Protein AF-A0A3B9Y539-F1 (afdb_monomer_lite)

Sequence (133 aa):
TDELDWQIDAAERAGKHIILCVGPLKTFSYPEFFVPAHHLRQPLQEHTLIRPSDYPSLFTAATDFITRLVERYKHRQGIVAWQLEHEAVDPLGVEHSWRLDVGFVEKEFEAIKKADSTRPIMMNGFLPTSLPV

Structure (mmCIF, N/CA/C/O backbone):
data_AF-A0A3B9Y539-F1
#
_entry.id   AF-A0A3B9Y539-F1
#
loop_
_atom_site.group_PDB
_atom_site.id
_atom_site.type_symbol
_atom_site.label_atom_id
_atom_site.label_alt_id
_atom_site.label_comp_id
_atom_site.label_asym_id
_atom_site.label_entity_id
_atom_site.label_seq_id
_atom_site.pdbx_PDB_ins_code
_atom_site.Cartn_x
_atom_site.Cartn_y
_atom_site.Cartn_z
_atom_site.occupancy
_atom_site.B_iso_or_equiv
_atom_site.auth_seq_id
_atom_site.auth_comp_id
_atom_site.auth_asym_id
_atom_site.auth_atom_id
_atom_site.pdbx_PDB_model_num
ATOM 1 N N . THR A 1 1 ? -13.337 -10.190 0.622 1.00 76.56 1 THR A N 1
ATOM 2 C CA . THR A 1 1 ? -12.882 -9.386 1.779 1.00 76.56 1 THR A CA 1
ATOM 3 C C . THR A 1 1 ? -13.376 -9.953 3.092 1.00 76.56 1 THR A C 1
ATOM 5 O O . THR A 1 1 ? -12.853 -9.556 4.117 1.00 76.56 1 THR A O 1
ATOM 8 N N . ASP A 1 2 ? -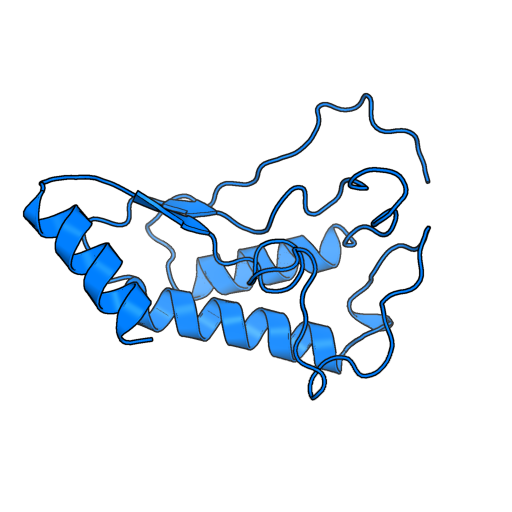14.300 -10.912 3.059 1.00 91.12 2 ASP A N 1
ATOM 9 C CA . ASP A 1 2 ? -14.995 -11.474 4.221 1.00 91.12 2 ASP A CA 1
ATOM 10 C C . ASP A 1 2 ? -14.049 -11.966 5.327 1.00 91.12 2 ASP A C 1
ATOM 12 O O . ASP A 1 2 ? -14.300 -11.728 6.503 1.00 91.12 2 ASP A O 1
ATOM 16 N N . GLU A 1 3 ? -12.916 -12.567 4.953 1.00 93.31 3 GLU A N 1
ATOM 17 C CA . GLU A 1 3 ? -11.879 -12.982 5.904 1.00 93.31 3 GLU A CA 1
ATOM 18 C C . GLU A 1 3 ? -11.247 -11.786 6.640 1.00 93.31 3 GLU A C 1
ATOM 20 O O . GLU A 1 3 ? -11.181 -11.767 7.866 1.00 93.31 3 GLU A O 1
ATOM 25 N N . LEU A 1 4 ? -10.840 -10.739 5.912 1.00 93.25 4 LEU A N 1
ATOM 26 C CA . LEU A 1 4 ? -10.290 -9.519 6.512 1.00 93.25 4 LEU A CA 1
ATOM 27 C C . LEU A 1 4 ? -11.345 -8.780 7.347 1.00 93.25 4 LEU A C 1
ATOM 29 O O . LEU A 1 4 ? -11.032 -8.264 8.418 1.00 93.25 4 LEU A O 1
ATOM 33 N N . ASP A 1 5 ? -12.598 -8.758 6.886 1.00 96.50 5 ASP A N 1
ATOM 34 C CA . ASP A 1 5 ? -13.712 -8.184 7.644 1.00 96.50 5 ASP A CA 1
ATOM 35 C C . ASP A 1 5 ? -13.851 -8.883 9.006 1.00 96.50 5 ASP A C 1
ATOM 37 O O . ASP A 1 5 ? -13.910 -8.214 10.038 1.00 96.50 5 ASP A O 1
ATOM 41 N N . TRP A 1 6 ? -13.810 -10.219 9.020 1.00 97.00 6 TRP A N 1
ATOM 42 C CA . TRP A 1 6 ? -13.866 -11.008 10.249 1.00 97.00 6 TRP A CA 1
ATOM 43 C C . TRP A 1 6 ? -12.668 -10.752 11.176 1.00 97.00 6 TRP A C 1
ATOM 45 O O . TRP A 1 6 ? -12.856 -10.633 12.390 1.00 97.00 6 TRP A O 1
ATOM 55 N N . GLN A 1 7 ? -11.453 -10.632 10.633 1.00 96.69 7 GLN A N 1
ATOM 56 C CA . GLN A 1 7 ? -10.245 -10.347 11.420 1.00 96.69 7 GLN A CA 1
ATOM 57 C C . GLN A 1 7 ? -10.315 -8.970 12.093 1.00 96.69 7 GLN A C 1
ATOM 59 O O . GLN A 1 7 ? -9.994 -8.842 13.278 1.00 96.69 7 GLN A O 1
ATOM 64 N N . ILE A 1 8 ? -10.792 -7.951 11.370 1.00 97.69 8 ILE A N 1
ATOM 65 C CA . ILE A 1 8 ? -11.000 -6.605 11.917 1.00 97.69 8 ILE A CA 1
ATOM 66 C C . ILE A 1 8 ? -12.085 -6.636 13.000 1.00 97.69 8 ILE A C 1
ATOM 68 O O . ILE A 1 8 ? -11.861 -6.122 14.095 1.00 97.69 8 ILE A O 1
ATOM 72 N N . ASP A 1 9 ? -13.219 -7.296 12.744 1.00 97.88 9 ASP A N 1
ATOM 73 C CA . ASP A 1 9 ? -14.295 -7.445 13.730 1.00 97.88 9 ASP A CA 1
ATOM 74 C C . ASP A 1 9 ? -13.799 -8.149 15.004 1.00 97.88 9 ASP A C 1
ATOM 76 O O . ASP A 1 9 ? -14.166 -7.780 16.121 1.00 97.88 9 ASP A O 1
ATOM 80 N N . ALA A 1 10 ? -12.967 -9.184 14.859 1.00 98.19 10 ALA A N 1
ATOM 81 C CA . ALA A 1 10 ? -12.391 -9.906 15.986 1.00 98.19 10 ALA A CA 1
ATOM 82 C C . ALA A 1 10 ? -11.459 -9.015 16.820 1.00 98.19 10 ALA A C 1
ATOM 84 O O . ALA A 1 10 ? -11.544 -9.040 18.051 1.00 98.19 10 ALA A O 1
ATOM 85 N N . ALA A 1 11 ? -10.623 -8.199 16.170 1.00 98.19 11 ALA A N 1
ATOM 86 C CA . ALA A 1 11 ? -9.770 -7.228 16.846 1.00 98.19 11 ALA A CA 1
ATOM 87 C C . ALA A 1 11 ? -10.597 -6.164 17.591 1.00 98.19 11 ALA A C 1
ATOM 89 O O . ALA A 1 11 ? -10.347 -5.917 18.773 1.00 98.19 11 ALA A O 1
ATOM 90 N N . GLU A 1 12 ? -11.627 -5.602 16.948 1.00 97.88 12 GLU A N 1
ATOM 91 C CA . GLU A 1 12 ? -12.525 -4.607 17.550 1.00 97.88 12 GLU A CA 1
ATOM 92 C C . GLU A 1 12 ? -13.273 -5.181 18.765 1.00 97.88 12 GLU A C 1
ATOM 94 O O . GLU A 1 12 ? -13.274 -4.568 19.834 1.00 97.88 12 GLU A O 1
ATOM 99 N N . ARG A 1 13 ? -13.834 -6.397 18.660 1.00 98.06 13 ARG A N 1
ATOM 100 C CA . ARG A 1 13 ? -14.497 -7.083 19.790 1.00 98.06 13 ARG A CA 1
ATOM 101 C C . ARG A 1 13 ? -13.557 -7.338 20.967 1.00 98.06 13 ARG A C 1
ATOM 103 O O . ARG A 1 13 ? -14.002 -7.338 22.111 1.00 98.06 13 ARG A O 1
ATOM 110 N N . ALA A 1 14 ? -12.274 -7.564 20.698 1.00 98.06 14 ALA A N 1
ATOM 111 C CA . ALA A 1 14 ? -11.252 -7.755 21.722 1.00 98.06 14 ALA A CA 1
ATOM 112 C C . ALA A 1 14 ? -10.688 -6.430 22.280 1.00 98.06 14 ALA A C 1
ATOM 114 O O . ALA A 1 14 ? -9.754 -6.460 23.088 1.00 98.06 14 ALA A O 1
ATOM 115 N N . GLY A 1 15 ? -11.216 -5.278 21.844 1.00 97.81 15 GLY A N 1
ATOM 116 C CA . GLY A 1 15 ? -10.735 -3.953 22.236 1.00 97.81 15 GLY A CA 1
ATOM 117 C C . GLY A 1 15 ? -9.299 -3.684 21.783 1.00 97.81 15 GLY A C 1
ATOM 118 O O . GLY A 1 15 ? -8.546 -3.015 22.490 1.00 97.81 15 GLY A O 1
ATOM 119 N N . LYS A 1 16 ? -8.877 -4.276 20.659 1.00 98.06 16 LYS A N 1
ATOM 120 C CA . LYS A 1 16 ? -7.530 -4.118 20.104 1.00 98.06 16 LYS A CA 1
ATOM 121 C C . LYS A 1 16 ? -7.519 -3.065 19.011 1.00 98.06 16 LYS A C 1
ATOM 123 O O . LYS A 1 16 ? -8.458 -2.941 18.230 1.00 98.06 16 LYS A O 1
ATOM 128 N N . HIS A 1 17 ? -6.409 -2.343 18.952 1.00 97.94 17 HIS A N 1
ATOM 129 C CA . HIS A 1 17 ? -6.093 -1.449 17.852 1.00 97.94 17 HIS A CA 1
ATOM 130 C C . HIS A 1 17 ? -5.153 -2.147 16.877 1.00 97.94 17 HIS A C 1
ATOM 132 O O . HIS A 1 17 ? -4.263 -2.889 17.298 1.00 97.94 17 HIS A O 1
ATOM 138 N N . ILE A 1 18 ? -5.348 -1.888 15.589 1.00 97.81 18 ILE A N 1
ATOM 139 C CA . ILE A 1 18 ? -4.554 -2.458 14.505 1.00 97.81 18 ILE A CA 1
ATOM 140 C C . ILE A 1 18 ? -4.049 -1.363 13.568 1.00 97.81 18 ILE A C 1
ATOM 142 O O . ILE A 1 18 ? -4.691 -0.330 13.365 1.00 97.81 18 ILE A O 1
ATOM 146 N N . ILE A 1 19 ? -2.893 -1.628 12.974 1.00 97.44 19 ILE A N 1
ATOM 147 C CA . ILE A 1 19 ? -2.389 -0.918 11.802 1.00 97.44 19 ILE A CA 1
ATOM 148 C C . ILE A 1 19 ? -2.740 -1.805 10.615 1.00 97.44 19 ILE A C 1
ATOM 150 O O . ILE A 1 19 ? -2.378 -2.982 10.620 1.00 97.44 19 ILE A O 1
ATOM 154 N N . LEU A 1 20 ? -3.473 -1.277 9.632 1.00 96.19 20 LEU A N 1
ATOM 155 C CA . LEU A 1 20 ? -3.767 -2.042 8.422 1.00 96.19 20 LEU A CA 1
ATOM 156 C C . LEU A 1 20 ? -2.743 -1.694 7.345 1.00 96.19 20 LEU A C 1
ATOM 158 O O . LEU A 1 20 ? -2.636 -0.535 6.939 1.00 96.19 20 LEU A O 1
ATOM 162 N N . CYS A 1 21 ? -1.998 -2.695 6.886 1.00 94.69 21 CYS A N 1
ATOM 163 C CA . CYS A 1 21 ? -1.045 -2.540 5.796 1.00 94.69 21 CYS A CA 1
ATOM 164 C C . CYS A 1 21 ? -1.783 -2.617 4.455 1.00 94.69 21 CYS A C 1
ATOM 166 O O . CYS A 1 21 ? -2.531 -3.563 4.208 1.00 94.69 21 CYS A O 1
ATOM 168 N N . VAL A 1 22 ? -1.603 -1.602 3.609 1.00 94.50 22 VAL A N 1
ATOM 169 C CA . VAL A 1 22 ? -2.415 -1.403 2.393 1.00 94.50 22 VAL A CA 1
ATOM 170 C C . VAL A 1 22 ? -1.599 -1.404 1.100 1.00 94.50 22 VAL A C 1
ATOM 172 O O . VAL A 1 22 ? -2.166 -1.192 0.031 1.00 94.50 22 VAL A O 1
ATOM 175 N N . GLY A 1 23 ? -0.286 -1.643 1.191 1.00 92.00 23 GLY A N 1
ATOM 176 C CA . GLY A 1 23 ? 0.627 -1.662 0.048 1.00 92.00 23 GLY A CA 1
ATOM 177 C C . GLY A 1 23 ? 0.236 -2.701 -1.017 1.00 92.00 23 GLY A C 1
ATOM 178 O O . GLY A 1 23 ? 0.036 -3.866 -0.674 1.00 92.00 23 GLY A O 1
ATOM 179 N N . PRO A 1 24 ? 0.106 -2.319 -2.295 1.00 91.75 24 PRO A N 1
ATOM 180 C CA . PRO A 1 24 ? -0.345 -3.220 -3.351 1.00 91.75 24 PRO A CA 1
ATOM 181 C C . PRO A 1 24 ? 0.767 -4.067 -3.981 1.00 91.75 24 PRO A C 1
ATOM 183 O O . PRO A 1 24 ? 0.432 -5.049 -4.639 1.00 91.75 24 PRO A O 1
ATOM 186 N N . LEU A 1 25 ? 2.050 -3.711 -3.824 1.00 90.88 25 LEU A N 1
ATOM 187 C CA . LEU A 1 25 ? 3.165 -4.427 -4.453 1.00 90.88 25 LEU A CA 1
ATOM 188 C C . LEU A 1 25 ? 3.993 -5.233 -3.456 1.00 90.88 25 LEU A C 1
ATOM 190 O O . LEU A 1 25 ? 4.170 -6.427 -3.664 1.00 90.88 25 LEU A O 1
ATOM 194 N N . LYS A 1 26 ? 4.520 -4.610 -2.397 1.00 88.88 26 LYS A N 1
ATOM 195 C CA . LYS A 1 26 ? 5.438 -5.268 -1.447 1.00 88.88 26 LYS A CA 1
ATOM 196 C C . LYS A 1 26 ? 4.747 -5.799 -0.193 1.00 88.88 26 LYS A C 1
ATOM 198 O O . LYS A 1 26 ? 5.302 -6.652 0.487 1.00 88.88 26 LYS A O 1
ATOM 203 N N . THR A 1 27 ? 3.544 -5.316 0.116 1.00 85.06 27 THR A N 1
ATOM 204 C CA . THR A 1 27 ? 2.740 -5.782 1.267 1.00 85.06 27 THR A CA 1
ATOM 205 C C . THR A 1 27 ? 1.709 -6.851 0.898 1.00 85.06 27 THR A C 1
ATOM 207 O O . THR A 1 27 ? 1.311 -7.651 1.745 1.00 85.06 27 THR A O 1
ATOM 210 N N . PHE A 1 28 ? 1.203 -6.838 -0.336 1.00 74.62 28 PHE A N 1
ATOM 211 C CA . PHE A 1 28 ? 0.007 -7.599 -0.677 1.00 74.62 28 PHE A CA 1
ATOM 212 C C . PHE A 1 28 ? 0.284 -9.094 -0.880 1.00 74.62 28 PHE A C 1
ATOM 214 O O . PHE A 1 28 ? 0.988 -9.485 -1.803 1.00 74.62 28 PHE A O 1
ATOM 221 N N . SER A 1 29 ? -0.418 -9.919 -0.093 1.00 69.06 29 SER A N 1
ATOM 222 C CA . SER A 1 29 ? -0.485 -11.384 -0.204 1.00 69.06 29 SER A CA 1
ATOM 223 C C . SER A 1 29 ? 0.829 -12.138 0.060 1.00 69.06 29 SER A C 1
ATOM 225 O O . SER A 1 29 ? 1.868 -11.549 0.334 1.00 69.06 29 SER A O 1
ATOM 227 N N . TYR A 1 30 ? 0.736 -13.472 0.045 1.00 64.31 30 TYR A N 1
ATOM 228 C CA . TYR A 1 30 ? 1.882 -14.379 0.080 1.00 64.31 30 TYR A CA 1
ATOM 229 C C . TYR A 1 30 ? 1.919 -15.212 -1.217 1.00 64.31 30 TYR A C 1
ATOM 231 O O . TYR A 1 30 ? 0.863 -15.711 -1.625 1.00 64.31 30 TYR A O 1
ATOM 239 N N . PRO A 1 31 ? 3.095 -15.434 -1.840 1.00 70.50 31 PRO A N 1
ATOM 240 C CA . PRO A 1 31 ? 4.417 -14.924 -1.448 1.00 70.50 31 PRO A CA 1
ATOM 241 C C . PRO A 1 31 ? 4.467 -13.392 -1.447 1.00 70.50 31 PRO A C 1
ATOM 243 O O . PRO A 1 31 ? 3.661 -12.763 -2.126 1.00 70.50 31 PRO A O 1
ATOM 246 N N . GLU A 1 32 ? 5.351 -12.800 -0.639 1.00 70.69 32 GLU A N 1
ATOM 247 C CA . GLU A 1 32 ? 5.577 -11.347 -0.667 1.00 70.69 32 GLU A CA 1
ATOM 248 C C . GLU A 1 32 ? 5.899 -10.901 -2.106 1.00 70.69 32 GLU A C 1
ATOM 250 O O . GLU A 1 32 ? 6.297 -11.719 -2.941 1.00 70.69 32 GLU A O 1
ATOM 255 N N . PHE A 1 33 ? 5.741 -9.610 -2.412 1.00 81.50 33 PHE A N 1
ATOM 256 C CA . PHE A 1 33 ? 5.976 -9.072 -3.763 1.00 81.50 33 PHE A CA 1
ATOM 257 C C . PHE A 1 33 ? 4.986 -9.579 -4.823 1.00 81.50 33 PHE A C 1
ATOM 259 O O . PHE A 1 33 ? 5.309 -9.681 -6.012 1.00 81.50 33 PHE A O 1
ATOM 266 N N . PHE A 1 34 ? 3.764 -9.915 -4.406 1.00 84.88 34 PHE A N 1
ATOM 267 C CA . PHE A 1 34 ? 2.761 -10.479 -5.294 1.00 84.88 34 PHE A CA 1
ATOM 268 C C . PHE A 1 34 ? 1.900 -9.406 -5.958 1.00 84.88 34 PHE A C 1
ATOM 270 O O . PHE A 1 34 ? 1.138 -8.681 -5.321 1.00 84.88 34 PHE A O 1
ATOM 277 N N . VAL A 1 35 ? 1.925 -9.409 -7.289 1.00 89.12 35 VAL A N 1
ATOM 278 C CA . VAL A 1 35 ? 0.972 -8.674 -8.118 1.00 89.12 35 VAL A CA 1
ATOM 279 C C . VAL A 1 35 ? 0.153 -9.676 -8.934 1.00 89.12 35 VAL A C 1
ATOM 281 O O . VAL A 1 35 ? 0.730 -10.549 -9.589 1.00 89.12 35 VAL A O 1
ATOM 284 N N . PRO A 1 36 ? -1.189 -9.567 -8.964 1.00 89.50 36 PRO A N 1
ATOM 285 C CA . PRO A 1 36 ? -2.013 -10.437 -9.790 1.00 89.50 36 PRO A CA 1
ATOM 286 C C . PRO A 1 36 ? -1.608 -10.404 -11.271 1.00 89.50 36 PRO A C 1
ATOM 288 O O . PRO A 1 36 ? -1.396 -9.337 -11.847 1.00 89.50 36 PRO A O 1
ATOM 291 N N . ALA A 1 37 ? -1.620 -11.567 -11.932 1.00 90.31 37 ALA A N 1
ATOM 292 C CA . ALA A 1 37 ? -1.160 -11.721 -13.320 1.00 90.31 37 ALA A CA 1
ATOM 293 C C . ALA A 1 37 ? -1.886 -10.826 -14.351 1.00 90.31 37 ALA A C 1
ATOM 295 O O . ALA A 1 37 ? -1.365 -10.555 -15.434 1.00 90.31 37 ALA A O 1
ATOM 296 N N . HIS A 1 38 ? -3.100 -10.362 -14.032 1.00 91.06 38 HIS A N 1
ATOM 297 C CA . HIS A 1 38 ? -3.854 -9.435 -14.881 1.00 91.06 38 HIS A CA 1
ATOM 298 C C . HIS A 1 38 ? -3.364 -7.979 -14.787 1.00 91.06 38 HIS A C 1
ATOM 300 O O . HIS A 1 38 ? -3.660 -7.194 -15.684 1.00 91.06 38 HIS A O 1
ATOM 306 N N . HIS A 1 39 ? -2.601 -7.633 -13.748 1.00 92.38 39 HIS A N 1
ATOM 307 C CA . HIS A 1 39 ? -1.938 -6.338 -13.584 1.00 92.38 39 HIS A CA 1
ATOM 308 C C . HIS A 1 39 ? -0.445 -6.392 -13.922 1.00 92.38 39 HIS A C 1
ATOM 310 O O . HIS A 1 39 ? 0.102 -5.393 -14.384 1.00 92.38 39 HIS A O 1
ATOM 316 N N . LEU A 1 40 ? 0.195 -7.554 -13.761 1.00 91.38 40 LEU A N 1
ATOM 317 C CA . LEU A 1 40 ? 1.604 -7.754 -14.082 1.00 91.38 40 LEU A CA 1
ATOM 318 C C . LEU A 1 40 ? 1.843 -9.172 -14.619 1.00 91.38 40 LEU A C 1
ATOM 320 O O . LEU A 1 40 ? 1.789 -10.148 -13.880 1.00 91.38 40 LEU A O 1
ATOM 324 N N . ARG A 1 41 ? 2.099 -9.296 -15.927 1.00 87.81 41 ARG A N 1
ATOM 325 C CA . ARG A 1 41 ? 2.302 -10.606 -16.582 1.00 87.81 41 ARG A CA 1
ATOM 326 C C . ARG A 1 41 ? 3.723 -11.142 -16.451 1.00 87.81 41 ARG A C 1
ATOM 328 O O . ARG A 1 41 ? 3.917 -12.352 -16.470 1.00 87.81 41 ARG A O 1
ATOM 335 N N . GLN A 1 42 ? 4.698 -10.242 -16.409 1.00 88.88 42 GLN A N 1
ATOM 336 C CA . GLN A 1 42 ? 6.113 -10.561 -16.268 1.00 88.88 42 GLN A CA 1
ATOM 337 C C . GLN A 1 42 ? 6.606 -9.969 -14.951 1.00 88.88 42 GLN A C 1
ATOM 339 O O . GLN A 1 42 ? 6.219 -8.839 -14.657 1.00 88.88 42 GLN A O 1
ATOM 344 N N . PRO A 1 43 ? 7.432 -10.688 -14.175 1.00 88.06 43 PRO A N 1
ATOM 345 C CA . PRO A 1 43 ? 8.014 -10.145 -12.955 1.00 88.06 43 PRO A CA 1
ATOM 346 C C . PRO A 1 43 ? 8.716 -8.809 -13.205 1.00 88.06 43 PRO A C 1
ATOM 348 O O . PRO A 1 43 ? 9.273 -8.585 -14.283 1.00 88.06 43 PRO A O 1
ATOM 351 N N . LEU A 1 44 ? 8.695 -7.933 -12.200 1.00 90.31 44 LEU A N 1
ATOM 352 C CA . LEU A 1 44 ? 9.485 -6.706 -12.227 1.00 90.31 44 LEU A CA 1
ATOM 353 C C . LEU A 1 44 ? 10.969 -7.071 -12.313 1.00 90.31 44 LEU A C 1
ATOM 355 O O . LEU A 1 44 ? 11.417 -8.045 -11.710 1.00 90.31 44 LEU A O 1
ATOM 359 N N . GLN A 1 45 ? 11.724 -6.313 -13.103 1.00 88.50 45 GLN A N 1
ATOM 360 C CA . GLN A 1 45 ? 13.130 -6.615 -13.324 1.00 88.50 45 GLN A CA 1
ATOM 361 C C . GLN A 1 45 ? 13.948 -6.320 -12.060 1.00 88.50 45 GLN A C 1
ATOM 363 O O . GLN A 1 45 ? 13.927 -5.203 -11.544 1.00 88.50 45 GLN A O 1
ATOM 368 N N . GLU A 1 46 ? 14.727 -7.299 -11.610 1.00 89.12 46 GLU A N 1
ATOM 369 C CA . GLU A 1 46 ? 15.681 -7.136 -10.512 1.00 89.12 46 GLU A CA 1
ATOM 370 C C . GLU A 1 46 ? 16.704 -6.019 -10.783 1.00 89.12 46 GLU A C 1
ATOM 372 O O . GLU A 1 46 ? 17.043 -5.720 -11.931 1.00 89.12 46 GLU A O 1
ATOM 377 N N . HIS A 1 47 ? 17.193 -5.391 -9.711 1.00 86.56 47 HIS A N 1
ATOM 378 C CA . HIS A 1 47 ? 18.124 -4.257 -9.731 1.00 86.56 47 HIS A CA 1
ATOM 379 C C . HIS A 1 47 ? 17.617 -3.023 -10.494 1.00 86.56 47 HIS A C 1
ATOM 381 O O . HIS A 1 47 ? 18.411 -2.227 -10.998 1.00 86.56 47 HIS A O 1
ATOM 387 N N . THR A 1 48 ? 16.297 -2.842 -10.588 1.00 88.69 48 THR A N 1
ATOM 388 C CA . THR A 1 48 ? 15.705 -1.664 -11.233 1.00 88.69 48 THR A CA 1
ATOM 389 C C . THR A 1 48 ? 14.902 -0.800 -10.269 1.00 88.69 48 THR A C 1
ATOM 391 O O . THR A 1 48 ? 14.453 -1.235 -9.205 1.00 88.69 48 THR A O 1
ATOM 394 N N . LEU A 1 49 ? 14.742 0.465 -10.657 1.00 90.75 49 LEU A N 1
ATOM 395 C CA . LEU A 1 49 ? 13.830 1.396 -10.008 1.00 90.75 49 LEU A CA 1
ATOM 396 C C . LEU A 1 49 ? 12.484 1.347 -10.729 1.00 90.75 49 LEU A C 1
ATOM 398 O O . LEU A 1 49 ? 12.414 1.630 -11.925 1.00 90.75 49 LEU A O 1
ATOM 402 N N . ILE A 1 50 ? 11.428 1.008 -10.000 1.00 92.62 50 ILE A N 1
ATOM 403 C CA . ILE A 1 50 ? 10.080 0.858 -10.542 1.00 92.62 50 ILE A CA 1
ATOM 404 C C . ILE A 1 50 ? 9.392 2.218 -10.519 1.00 92.62 50 ILE A C 1
ATOM 406 O O . ILE A 1 50 ? 8.951 2.692 -9.470 1.00 92.62 50 ILE A O 1
ATOM 410 N N . ARG A 1 51 ? 9.328 2.867 -11.686 1.00 94.31 51 ARG A N 1
ATOM 411 C CA . ARG A 1 51 ? 8.725 4.195 -11.841 1.00 94.31 51 ARG A CA 1
ATOM 412 C C . ARG A 1 51 ? 7.293 4.105 -12.364 1.00 94.31 51 ARG A C 1
ATOM 414 O O . ARG A 1 51 ? 6.993 3.226 -13.175 1.00 94.31 51 ARG A O 1
ATOM 421 N N . PRO A 1 52 ? 6.423 5.071 -12.021 1.00 92.69 52 PRO A N 1
ATOM 422 C CA . PRO A 1 52 ? 5.079 5.148 -12.591 1.00 92.69 52 PRO A CA 1
ATOM 423 C C . PRO A 1 52 ? 5.063 5.225 -14.127 1.00 92.69 52 PRO A C 1
ATOM 425 O O . PRO A 1 52 ? 4.174 4.661 -14.758 1.00 92.69 52 PRO A O 1
ATOM 428 N N . SER A 1 53 ? 6.053 5.895 -14.734 1.00 93.81 53 SER A N 1
ATOM 429 C CA . SER A 1 53 ? 6.185 6.031 -16.194 1.00 93.81 53 SER A CA 1
ATOM 430 C C . SER A 1 53 ? 6.442 4.709 -16.906 1.00 93.81 53 SER A C 1
ATOM 432 O O . SER A 1 53 ? 6.007 4.534 -18.042 1.00 93.81 53 SER A O 1
ATOM 434 N N . ASP A 1 54 ? 7.142 3.796 -16.236 1.00 93.06 54 ASP A N 1
ATOM 435 C CA . ASP A 1 54 ? 7.586 2.530 -16.812 1.00 93.06 54 ASP A CA 1
ATOM 436 C C . ASP A 1 54 ? 6.452 1.490 -16.737 1.00 93.06 54 ASP A C 1
ATOM 438 O O . ASP A 1 54 ? 6.350 0.604 -17.585 1.00 93.06 54 ASP A O 1
ATOM 442 N N . TYR A 1 55 ? 5.544 1.648 -15.761 1.00 92.81 55 TYR A N 1
ATOM 443 C CA . TYR A 1 55 ? 4.434 0.731 -15.494 1.00 92.81 55 TYR A CA 1
ATOM 444 C C . TYR A 1 55 ? 3.097 1.462 -15.231 1.00 92.81 55 TYR A C 1
ATOM 446 O O . TYR A 1 55 ? 2.497 1.291 -14.167 1.00 92.81 55 TYR A O 1
ATOM 454 N N . PRO A 1 56 ? 2.555 2.243 -16.186 1.00 94.50 56 PRO A N 1
ATOM 455 C CA . PRO A 1 56 ? 1.392 3.108 -15.942 1.00 94.50 56 PRO A CA 1
ATOM 456 C C . PRO A 1 56 ? 0.112 2.343 -15.563 1.00 94.50 56 PRO A C 1
ATOM 458 O O . PRO A 1 56 ? -0.669 2.800 -14.723 1.00 94.50 56 PRO A O 1
ATOM 461 N N . SER A 1 57 ? -0.112 1.161 -16.147 1.00 94.38 57 SER A N 1
ATOM 462 C CA . SER A 1 57 ? -1.269 0.317 -15.810 1.00 94.38 57 SER A CA 1
ATOM 463 C C . SER A 1 57 ? -1.154 -0.304 -14.419 1.00 94.38 57 SER A C 1
ATOM 465 O O . SER A 1 57 ? -2.149 -0.358 -13.700 1.00 94.38 57 SER A O 1
ATOM 467 N N . LEU A 1 58 ? 0.050 -0.737 -14.029 1.00 94.75 58 LEU A N 1
ATOM 468 C CA . LEU A 1 58 ? 0.321 -1.250 -12.686 1.00 94.75 58 LEU A CA 1
ATOM 469 C C . LEU A 1 58 ? 0.149 -0.143 -11.650 1.00 94.75 58 LEU A C 1
ATOM 471 O O . LEU A 1 58 ? -0.532 -0.343 -10.654 1.00 94.75 58 LEU A O 1
ATOM 475 N N . PHE A 1 59 ? 0.714 1.032 -11.924 1.00 95.75 59 PHE A N 1
ATOM 476 C CA . PHE A 1 59 ? 0.589 2.209 -11.077 1.00 95.75 59 PHE A CA 1
ATOM 477 C C . PHE A 1 59 ? -0.878 2.589 -10.835 1.00 95.75 59 PHE A C 1
ATOM 479 O O . PHE A 1 59 ? -1.296 2.748 -9.693 1.00 95.75 59 PHE A O 1
ATOM 486 N N . THR A 1 60 ? -1.688 2.645 -11.897 1.00 96.75 60 THR A N 1
ATOM 487 C CA . THR A 1 60 ? -3.130 2.922 -11.772 1.00 96.75 60 THR A CA 1
ATOM 488 C C . THR A 1 60 ? -3.823 1.867 -10.905 1.00 96.75 60 THR A C 1
ATOM 490 O O . THR A 1 60 ? -4.566 2.206 -9.984 1.00 96.75 60 THR A O 1
ATOM 493 N N . ALA A 1 61 ? -3.540 0.584 -11.154 1.00 96.00 61 ALA A N 1
ATOM 494 C CA . ALA A 1 61 ? -4.113 -0.519 -10.390 1.00 96.00 61 ALA A CA 1
ATOM 495 C C . ALA A 1 61 ? -3.719 -0.483 -8.905 1.00 96.00 61 ALA A C 1
ATOM 497 O O . ALA A 1 61 ? -4.569 -0.711 -8.045 1.00 96.00 61 ALA A O 1
ATOM 498 N N . ALA A 1 62 ? -2.462 -0.152 -8.608 1.00 95.62 62 ALA A N 1
ATOM 499 C CA . ALA A 1 62 ? -1.945 0.025 -7.258 1.00 95.62 62 ALA A CA 1
ATOM 500 C C . ALA A 1 62 ? -2.710 1.128 -6.508 1.00 95.62 62 ALA A C 1
ATOM 502 O O . ALA A 1 62 ? -3.280 0.881 -5.442 1.00 95.62 62 ALA A O 1
ATOM 503 N N . THR A 1 63 ? -2.829 2.319 -7.103 1.00 97.25 63 THR A N 1
ATOM 504 C CA . THR A 1 63 ? -3.550 3.441 -6.479 1.00 97.25 63 THR A CA 1
ATOM 505 C C . THR A 1 63 ? -5.050 3.177 -6.312 1.00 97.25 63 THR A C 1
ATOM 507 O O . THR A 1 63 ? -5.641 3.569 -5.300 1.00 97.25 63 THR A O 1
ATOM 510 N N . ASP A 1 64 ? -5.670 2.473 -7.265 1.00 97.06 64 ASP A N 1
ATOM 511 C CA . ASP A 1 64 ? -7.077 2.072 -7.190 1.00 97.06 64 ASP A CA 1
ATOM 512 C C . ASP A 1 64 ? -7.308 1.041 -6.082 1.00 97.06 64 ASP A C 1
ATOM 514 O O . ASP A 1 64 ? -8.295 1.128 -5.346 1.00 97.06 64 ASP A O 1
ATOM 518 N N . PHE A 1 65 ? -6.403 0.067 -5.950 1.00 95.38 65 PHE A N 1
ATOM 519 C CA . PHE A 1 65 ? -6.458 -0.947 -4.903 1.00 95.38 65 PHE A CA 1
ATOM 520 C C . PHE A 1 65 ? -6.394 -0.306 -3.514 1.00 95.38 65 PHE A C 1
ATOM 522 O O . PHE A 1 65 ? -7.294 -0.533 -2.700 1.00 95.38 65 PHE A O 1
ATOM 529 N N . ILE A 1 66 ? -5.393 0.551 -3.281 1.00 96.81 66 ILE A N 1
ATOM 530 C CA . ILE A 1 66 ? -5.228 1.291 -2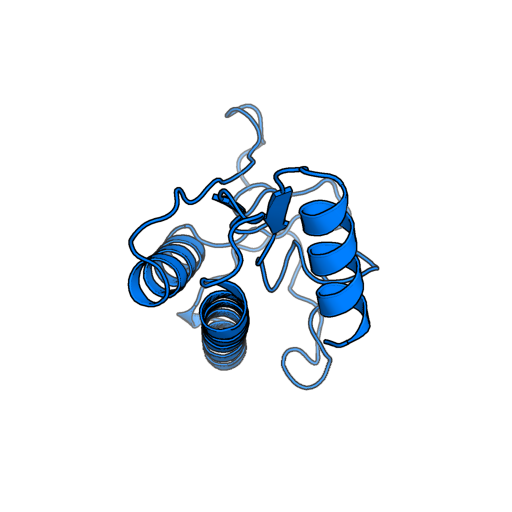.024 1.00 96.81 66 ILE A CA 1
ATOM 531 C C . ILE A 1 66 ? -6.494 2.087 -1.709 1.00 96.81 66 ILE A C 1
ATOM 533 O O . ILE A 1 66 ? -7.057 1.962 -0.622 1.00 96.81 66 ILE A O 1
ATOM 537 N N . THR A 1 67 ? -6.972 2.875 -2.677 1.00 98.25 67 THR A N 1
ATOM 538 C CA . THR A 1 67 ? -8.142 3.741 -2.492 1.00 98.25 67 THR A CA 1
ATOM 539 C C . THR A 1 67 ? -9.371 2.922 -2.107 1.00 98.25 67 THR A C 1
ATOM 541 O O . THR A 1 67 ? -10.060 3.265 -1.151 1.00 98.25 67 THR A O 1
ATOM 544 N N . ARG A 1 68 ? -9.635 1.803 -2.797 1.00 97.38 68 ARG A N 1
ATOM 545 C CA . ARG A 1 68 ? -10.769 0.915 -2.485 1.00 97.38 68 ARG A CA 1
ATOM 546 C C . ARG A 1 68 ? -10.670 0.320 -1.085 1.00 97.38 68 ARG A C 1
ATOM 548 O O . ARG A 1 68 ? -11.689 0.221 -0.402 1.00 97.38 68 ARG A O 1
ATOM 555 N N . LEU A 1 69 ? -9.474 -0.088 -0.668 1.00 96.06 69 LEU A N 1
ATOM 556 C CA . LEU A 1 69 ? -9.258 -0.687 0.645 1.00 96.06 69 LEU A CA 1
ATOM 557 C C . LEU A 1 69 ? -9.457 0.349 1.762 1.00 96.06 69 LEU A C 1
ATOM 559 O O . LEU A 1 69 ? -10.208 0.099 2.705 1.00 96.06 69 LEU A O 1
ATOM 563 N N . VAL A 1 70 ? -8.862 1.536 1.620 1.00 98.06 70 VAL A N 1
ATOM 564 C CA . VAL A 1 70 ? -9.007 2.634 2.588 1.00 98.06 70 VAL A CA 1
ATOM 565 C C . VAL A 1 70 ? -10.461 3.100 2.663 1.00 98.06 70 VAL A C 1
ATOM 567 O O . VAL A 1 70 ? -11.019 3.165 3.754 1.00 98.06 70 VAL A O 1
ATOM 570 N N . GLU A 1 71 ? -11.124 3.339 1.529 1.00 98.31 71 GLU A N 1
ATOM 571 C CA . GLU A 1 71 ? -12.538 3.742 1.492 1.00 98.31 71 GLU A CA 1
ATOM 572 C C . GLU A 1 71 ? -13.459 2.725 2.174 1.00 98.31 71 GLU A C 1
ATOM 574 O O . GLU A 1 71 ? -14.364 3.100 2.920 1.00 98.31 71 GLU A O 1
ATOM 579 N N . ARG A 1 72 ? -13.201 1.427 1.977 1.00 97.62 72 ARG A N 1
ATOM 580 C CA . ARG A 1 72 ? -13.975 0.362 2.624 1.00 97.62 72 ARG A CA 1
ATOM 581 C C . ARG A 1 72 ? -13.829 0.382 4.146 1.00 97.62 72 ARG A C 1
ATOM 583 O O . ARG A 1 72 ? -14.807 0.129 4.849 1.00 97.62 72 ARG A O 1
ATOM 590 N N . TYR A 1 73 ? -12.624 0.637 4.654 1.00 97.94 73 TYR A N 1
ATOM 591 C CA . TYR A 1 73 ? -12.293 0.409 6.061 1.00 97.94 73 TYR A CA 1
ATOM 592 C C . TYR A 1 73 ? -12.099 1.677 6.900 1.00 97.94 73 TYR A C 1
ATOM 594 O O . TYR A 1 73 ? -12.012 1.571 8.121 1.00 97.94 73 TYR A O 1
ATOM 602 N N . LYS A 1 74 ? -12.120 2.882 6.319 1.00 97.50 74 LYS A N 1
ATOM 603 C CA . LYS A 1 74 ? -11.910 4.148 7.053 1.00 97.50 74 LYS A CA 1
ATOM 604 C C . LYS A 1 74 ? -12.910 4.432 8.174 1.00 97.50 74 LYS A C 1
ATOM 606 O O . LYS A 1 74 ? -12.662 5.285 9.024 1.00 97.50 74 LYS A O 1
ATOM 611 N N . HIS A 1 75 ? -14.043 3.739 8.215 1.00 97.00 75 HIS A N 1
ATOM 612 C CA . HIS A 1 75 ? -15.023 3.885 9.294 1.00 97.00 75 HIS A CA 1
ATOM 613 C C . HIS A 1 75 ? -14.829 2.883 10.445 1.00 97.00 75 HIS A C 1
ATOM 615 O O . HIS A 1 75 ? -15.492 3.013 11.475 1.00 97.00 75 HIS A O 1
ATOM 621 N N . ARG A 1 76 ? -13.894 1.931 10.311 1.00 97.50 76 ARG A N 1
ATOM 622 C CA . ARG A 1 76 ? -13.521 0.983 11.370 1.00 97.50 76 ARG A CA 1
ATOM 623 C C . ARG A 1 76 ? -12.736 1.696 12.466 1.00 97.50 76 ARG A C 1
ATOM 625 O O . ARG A 1 76 ? -11.727 2.346 12.194 1.00 97.50 76 ARG A O 1
ATOM 632 N N . GLN A 1 77 ? -13.216 1.596 13.700 1.00 95.00 77 GLN A N 1
ATOM 633 C CA . GLN A 1 77 ? -12.641 2.304 14.848 1.00 95.00 77 GLN A CA 1
ATOM 634 C C . GLN A 1 77 ? -11.388 1.598 15.374 1.00 95.00 77 GLN A C 1
ATOM 636 O O . GLN A 1 77 ? -10.498 2.252 15.904 1.00 95.00 77 GLN A O 1
ATOM 641 N N . GLY A 1 78 ? -11.289 0.278 15.185 1.00 96.94 78 GLY A N 1
ATOM 642 C CA . GLY A 1 78 ? -10.109 -0.498 15.569 1.00 96.94 78 GLY A CA 1
ATOM 643 C C . GLY A 1 78 ? -8.873 -0.205 14.718 1.00 96.94 78 GLY A C 1
ATOM 644 O O . GLY A 1 78 ? -7.760 -0.480 15.159 1.00 96.94 78 GLY A O 1
ATOM 645 N N . ILE A 1 79 ? -9.033 0.370 13.521 1.00 98.31 79 ILE A N 1
ATOM 646 C CA . ILE A 1 79 ? -7.904 0.768 12.672 1.00 98.31 79 ILE A CA 1
ATOM 647 C C . ILE A 1 79 ? -7.410 2.139 13.122 1.00 98.31 79 ILE A C 1
ATOM 649 O O . ILE A 1 79 ? -8.135 3.127 13.007 1.00 98.31 79 ILE A O 1
ATOM 653 N N . VAL A 1 80 ? -6.165 2.206 13.591 1.00 98.12 80 VAL A N 1
ATOM 654 C CA . VAL A 1 80 ? -5.566 3.445 14.119 1.00 98.12 80 VAL A CA 1
ATOM 655 C C . VAL A 1 80 ? -4.540 4.082 13.185 1.00 98.12 80 VAL A C 1
ATOM 657 O O . VAL A 1 80 ? -4.221 5.255 13.358 1.00 98.12 80 VAL A O 1
ATOM 660 N N . ALA A 1 81 ? -4.045 3.346 12.189 1.00 98.25 81 ALA A N 1
ATOM 661 C CA . ALA A 1 81 ? -3.131 3.853 11.169 1.00 98.25 81 ALA A CA 1
ATOM 662 C C . ALA A 1 81 ? -3.181 2.997 9.896 1.00 98.25 81 ALA A C 1
ATOM 664 O O . ALA A 1 81 ? -3.581 1.828 9.937 1.00 98.25 81 ALA A O 1
ATOM 665 N N . TRP A 1 82 ? -2.712 3.577 8.793 1.00 98.12 82 TRP A N 1
ATOM 666 C CA . TRP A 1 82 ? -2.463 2.878 7.532 1.00 98.12 82 TRP A CA 1
ATOM 667 C C . TRP A 1 82 ? -0.963 2.686 7.354 1.00 98.12 82 TRP A C 1
ATOM 669 O O . TRP A 1 82 ? -0.231 3.671 7.407 1.00 98.12 82 TRP A O 1
ATOM 679 N N . GLN A 1 83 ? -0.493 1.463 7.121 1.00 96.44 83 GLN A N 1
ATOM 680 C CA . GLN A 1 83 ? 0.888 1.261 6.680 1.00 96.44 83 GLN A CA 1
ATOM 681 C C . GLN A 1 83 ? 0.938 1.234 5.151 1.00 96.44 83 GLN A C 1
ATOM 683 O O . GLN A 1 83 ? 0.268 0.415 4.516 1.00 96.44 83 GLN A O 1
ATOM 688 N N . LEU A 1 84 ? 1.726 2.140 4.577 1.00 95.31 84 LEU A N 1
ATOM 689 C CA . LEU A 1 84 ? 2.007 2.211 3.153 1.00 95.31 84 LEU A CA 1
ATOM 690 C C . LEU A 1 84 ? 3.233 1.362 2.829 1.00 95.31 84 LEU A C 1
ATOM 692 O O . LEU A 1 84 ? 4.348 1.698 3.224 1.00 95.31 84 LEU A O 1
ATOM 696 N N . GLU A 1 85 ? 2.988 0.306 2.060 1.00 92.38 85 GLU A N 1
ATOM 697 C CA . GLU A 1 85 ? 3.996 -0.636 1.587 1.00 92.38 85 GLU A CA 1
ATOM 698 C C . GLU A 1 85 ? 4.847 -1.307 2.682 1.00 92.38 85 GLU A C 1
ATOM 700 O O . GLU A 1 85 ? 4.694 -1.079 3.884 1.00 92.38 85 GLU A O 1
ATOM 705 N N . HIS A 1 86 ? 5.687 -2.243 2.242 1.00 90.25 86 HIS A N 1
ATOM 706 C CA . HIS A 1 86 ? 6.688 -2.904 3.068 1.00 90.25 86 HIS A CA 1
ATOM 707 C C . HIS A 1 86 ? 8.059 -2.548 2.494 1.00 90.25 86 HIS A C 1
ATOM 709 O O . HIS A 1 86 ? 8.369 -2.971 1.382 1.00 90.25 86 HIS A O 1
ATOM 715 N N . GLU A 1 87 ? 8.847 -1.733 3.206 1.00 88.38 87 GLU A N 1
ATOM 716 C CA . GLU A 1 87 ? 10.206 -1.341 2.778 1.00 88.38 87 GLU A CA 1
ATOM 717 C C . GLU A 1 87 ? 10.212 -0.764 1.343 1.00 88.38 87 GLU A C 1
ATOM 719 O O . GLU A 1 87 ? 10.941 -1.200 0.447 1.00 88.38 87 GLU A O 1
ATOM 724 N N . ALA A 1 88 ? 9.302 0.182 1.089 1.00 88.12 88 ALA A N 1
ATOM 725 C CA . ALA A 1 88 ? 8.891 0.604 -0.254 1.00 88.12 88 ALA A CA 1
ATOM 726 C C . ALA A 1 88 ? 10.078 0.956 -1.173 1.00 88.12 88 ALA A C 1
ATOM 728 O O . ALA A 1 88 ? 10.217 0.425 -2.283 1.00 88.12 88 ALA A O 1
ATOM 729 N N . VAL A 1 89 ? 10.969 1.807 -0.659 1.00 88.88 89 VAL A N 1
ATOM 730 C CA . VAL A 1 89 ? 12.114 2.391 -1.375 1.00 88.88 89 VAL A CA 1
ATOM 731 C C . VAL A 1 89 ? 13.429 1.634 -1.154 1.00 88.88 89 VAL A C 1
ATOM 733 O O . VAL A 1 89 ? 14.454 1.997 -1.736 1.00 88.88 89 VAL A O 1
ATOM 736 N N . ASP A 1 90 ? 13.407 0.561 -0.365 1.00 84.38 90 ASP A N 1
ATOM 737 C CA . ASP A 1 90 ? 14.578 -0.258 -0.066 1.00 84.38 90 ASP A CA 1
ATOM 738 C C . ASP A 1 90 ? 14.535 -1.593 -0.828 1.00 84.38 90 ASP A C 1
ATOM 740 O O . ASP A 1 90 ? 13.465 -2.185 -0.990 1.00 84.38 90 ASP A O 1
ATOM 744 N N . PRO A 1 91 ? 15.673 -2.103 -1.329 1.00 77.19 91 PRO A N 1
ATOM 745 C CA . PRO A 1 91 ? 15.741 -3.471 -1.830 1.00 77.19 91 PRO A CA 1
ATOM 746 C C . PRO A 1 91 ? 15.650 -4.458 -0.657 1.00 77.19 91 PRO A C 1
ATOM 748 O O . PRO A 1 91 ? 16.325 -4.289 0.360 1.00 77.19 91 PRO A O 1
ATOM 751 N N . LEU A 1 92 ? 14.851 -5.514 -0.806 1.00 70.38 92 LEU A N 1
ATOM 752 C CA . LEU A 1 92 ? 14.686 -6.546 0.216 1.00 70.38 92 LEU A CA 1
ATOM 753 C C . LEU A 1 92 ? 15.485 -7.792 -0.172 1.00 70.38 92 LEU A C 1
ATOM 755 O O . LEU A 1 92 ? 14.992 -8.731 -0.793 1.00 70.38 92 LEU A O 1
ATOM 759 N N . GLY A 1 93 ? 16.765 -7.781 0.200 1.00 66.62 93 GLY A N 1
ATOM 760 C CA . GLY A 1 93 ? 17.690 -8.874 -0.094 1.00 66.62 93 GLY A CA 1
ATOM 761 C C . GLY A 1 93 ? 18.043 -8.996 -1.582 1.00 66.62 93 GLY A C 1
ATOM 762 O O . GLY A 1 93 ? 17.888 -8.059 -2.362 1.00 66.62 93 GLY A O 1
ATOM 763 N N . VAL A 1 94 ? 18.583 -10.158 -1.961 1.00 62.47 94 VAL A N 1
ATOM 764 C CA . VAL A 1 94 ? 19.012 -10.450 -3.345 1.00 62.47 94 VAL A CA 1
ATOM 765 C C . VAL A 1 94 ? 17.839 -10.909 -4.216 1.00 62.47 94 VAL A C 1
ATOM 767 O O . VAL A 1 94 ? 17.864 -10.704 -5.423 1.00 62.47 94 VAL A O 1
ATOM 770 N N . GLU A 1 95 ? 16.812 -11.511 -3.610 1.00 60.06 95 GLU A N 1
ATOM 771 C CA . GLU A 1 95 ? 15.676 -12.104 -4.330 1.00 60.06 95 GLU A CA 1
ATOM 772 C C . GLU A 1 95 ? 14.643 -11.059 -4.787 1.00 60.06 95 GLU A C 1
ATOM 774 O O . GLU A 1 95 ? 13.927 -11.323 -5.748 1.00 60.06 95 GLU A O 1
ATOM 779 N N . HIS A 1 96 ? 14.618 -9.871 -4.161 1.00 73.94 96 HIS A N 1
ATOM 780 C CA . HIS A 1 96 ? 13.747 -8.737 -4.507 1.00 73.94 96 HIS A CA 1
ATOM 781 C C . HIS A 1 96 ? 14.510 -7.408 -4.402 1.00 73.94 96 HIS A C 1
ATOM 783 O O . HIS A 1 96 ? 14.261 -6.538 -3.563 1.00 73.94 96 HIS A O 1
ATOM 789 N N . SER A 1 97 ? 15.505 -7.289 -5.268 1.00 80.69 97 SER A N 1
ATOM 790 C CA . SER A 1 97 ? 16.460 -6.188 -5.366 1.00 80.69 97 SER A CA 1
ATOM 791 C C . SER A 1 97 ? 15.930 -4.958 -6.115 1.00 80.69 97 SER A C 1
ATOM 793 O O . SER A 1 97 ? 16.594 -3.918 -6.137 1.00 80.69 97 SER A O 1
ATOM 795 N N . TRP A 1 98 ? 14.751 -5.046 -6.737 1.00 88.19 98 TRP A N 1
ATOM 796 C CA . TRP A 1 98 ? 14.049 -3.867 -7.239 1.00 88.19 98 TRP A CA 1
ATOM 797 C C . TRP A 1 98 ? 13.435 -3.048 -6.093 1.00 88.19 98 TRP A C 1
ATOM 799 O O . TRP A 1 98 ? 13.115 -3.549 -5.013 1.00 88.19 98 TRP A O 1
ATOM 809 N N . ARG A 1 99 ? 13.245 -1.749 -6.330 1.00 89.00 99 ARG A N 1
ATOM 810 C CA . ARG A 1 99 ? 12.630 -0.825 -5.361 1.00 89.00 99 ARG A CA 1
ATOM 811 C C . ARG A 1 99 ? 11.678 0.146 -6.035 1.00 89.00 99 ARG A C 1
ATOM 813 O O . ARG A 1 99 ? 11.832 0.439 -7.221 1.00 89.00 99 ARG A O 1
ATOM 820 N N . LEU A 1 100 ? 10.693 0.634 -5.284 1.00 91.75 100 LEU A N 1
ATOM 821 C CA . LEU A 1 100 ? 9.775 1.652 -5.780 1.00 91.75 100 LEU A CA 1
ATOM 822 C C . LEU A 1 100 ? 10.491 2.999 -5.865 1.00 91.75 100 LEU A C 1
ATOM 824 O O . LEU A 1 100 ? 11.270 3.369 -4.984 1.00 91.75 100 LEU A O 1
ATOM 828 N N . ASP A 1 101 ? 10.218 3.732 -6.939 1.00 93.44 101 ASP A N 1
ATOM 829 C CA . ASP A 1 101 ? 10.577 5.141 -7.038 1.00 93.44 101 ASP A CA 1
ATOM 830 C C . ASP A 1 101 ? 9.854 5.953 -5.955 1.00 93.44 101 ASP A C 1
ATOM 832 O O . ASP A 1 101 ? 8.684 5.702 -5.663 1.00 93.44 101 ASP A O 1
ATOM 836 N N . VAL A 1 102 ? 10.522 6.961 -5.387 1.00 92.38 102 VAL A N 1
ATOM 837 C CA . VAL A 1 102 ? 9.912 7.839 -4.372 1.00 92.38 102 VAL A CA 1
ATOM 838 C C . VAL A 1 102 ? 8.633 8.482 -4.910 1.00 92.38 102 VAL A C 1
ATOM 840 O O . VAL A 1 102 ? 7.630 8.518 -4.206 1.00 92.38 102 VAL A O 1
ATOM 843 N N . GLY A 1 103 ? 8.617 8.896 -6.180 1.00 92.62 103 GLY A N 1
ATOM 844 C CA . GLY A 1 103 ? 7.435 9.458 -6.824 1.00 92.62 103 GLY A CA 1
ATOM 845 C C . GLY A 1 103 ? 6.301 8.447 -7.019 1.00 92.62 103 GLY A C 1
ATOM 846 O O . GLY A 1 103 ? 5.146 8.853 -7.121 1.00 92.62 103 GLY A O 1
ATOM 847 N N . PHE A 1 104 ? 6.585 7.139 -7.042 1.00 95.19 104 PHE A N 1
ATOM 848 C CA . PHE A 1 104 ? 5.545 6.106 -6.981 1.00 95.19 104 PHE A CA 1
ATOM 849 C C . PHE A 1 104 ? 4.879 6.125 -5.603 1.00 95.19 104 PHE A C 1
ATOM 851 O O . PHE A 1 104 ? 3.665 6.299 -5.503 1.00 95.19 104 PHE A O 1
ATOM 858 N N . VAL A 1 105 ? 5.694 6.030 -4.550 1.00 95.12 105 VAL A N 1
ATOM 859 C CA . VAL A 1 105 ? 5.236 5.949 -3.157 1.00 95.12 105 VAL A CA 1
ATOM 860 C C . VAL A 1 105 ? 4.528 7.236 -2.723 1.00 95.12 105 VAL A C 1
ATOM 862 O O . VAL A 1 105 ? 3.503 7.182 -2.050 1.00 95.12 105 VAL A O 1
ATOM 865 N N . GLU A 1 106 ? 4.998 8.405 -3.164 1.00 95.94 106 GLU A N 1
ATOM 866 C CA . GLU A 1 106 ? 4.323 9.686 -2.927 1.00 95.94 106 GLU A CA 1
ATOM 867 C C . GLU A 1 106 ? 2.891 9.680 -3.470 1.00 95.94 106 GLU A C 1
ATOM 869 O O . GLU A 1 106 ? 1.970 10.165 -2.821 1.00 95.94 106 GLU A O 1
ATOM 874 N N . LYS A 1 107 ? 2.658 9.105 -4.651 1.00 96.56 107 LYS A N 1
ATOM 875 C CA . LYS A 1 107 ? 1.308 9.054 -5.224 1.00 96.56 107 LYS A CA 1
ATOM 876 C C . LYS A 1 107 ? 0.403 8.064 -4.506 1.00 96.56 107 LYS A C 1
ATOM 878 O O . LYS A 1 107 ? -0.792 8.327 -4.382 1.00 96.56 107 LYS A O 1
ATOM 883 N N . GLU A 1 108 ? 0.956 6.961 -4.019 1.00 97.12 108 GLU A N 1
ATOM 884 C CA . GLU A 1 108 ? 0.231 6.037 -3.151 1.00 97.12 108 GLU A CA 1
ATOM 885 C C . GLU A 1 108 ? -0.145 6.703 -1.824 1.00 97.12 108 GLU A C 1
ATOM 887 O O . GLU A 1 108 ? -1.295 6.613 -1.391 1.00 97.12 108 GLU A O 1
ATOM 892 N N . PHE A 1 109 ? 0.783 7.453 -1.225 1.00 97.44 109 PHE A N 1
ATOM 893 C CA . PHE A 1 109 ? 0.527 8.270 -0.043 1.00 97.44 109 PHE A CA 1
ATOM 894 C C . PHE A 1 109 ? -0.609 9.271 -0.287 1.00 97.44 109 PHE A C 1
ATOM 896 O O . PHE A 1 109 ? -1.553 9.328 0.502 1.00 97.44 109 PHE A O 1
ATOM 903 N N . GLU A 1 110 ? -0.572 10.014 -1.398 1.00 97.94 110 GLU A N 1
ATOM 904 C CA . GLU A 1 110 ? -1.635 10.958 -1.758 1.00 97.94 110 GLU A CA 1
ATOM 905 C C . GLU A 1 110 ? -2.990 10.260 -1.954 1.00 97.94 110 GLU A C 1
ATOM 907 O O . GLU A 1 110 ? -4.029 10.799 -1.564 1.00 97.94 110 GLU A O 1
ATOM 912 N N . ALA A 1 111 ? -3.004 9.042 -2.506 1.00 98.19 111 ALA A N 1
ATOM 913 C CA . ALA A 1 111 ? -4.221 8.247 -2.648 1.00 98.19 111 ALA A CA 1
ATOM 914 C C . ALA A 1 111 ? -4.825 7.877 -1.281 1.00 98.19 111 ALA A C 1
ATOM 916 O O . ALA A 1 111 ? -6.022 8.093 -1.068 1.00 98.19 111 ALA A O 1
ATOM 917 N N . ILE A 1 112 ? -4.003 7.412 -0.327 1.00 98.25 112 ILE A N 1
ATOM 918 C CA . ILE A 1 112 ? -4.451 7.161 1.056 1.00 98.25 112 ILE A CA 1
ATOM 919 C C . ILE A 1 112 ? -4.958 8.460 1.678 1.00 98.25 112 ILE A C 1
ATOM 921 O O . ILE A 1 112 ? -6.067 8.494 2.207 1.00 98.25 112 ILE A O 1
ATOM 925 N N . LYS A 1 113 ? -4.177 9.543 1.584 1.00 98.12 113 LYS A N 1
ATOM 926 C CA . LYS A 1 113 ? -4.489 10.819 2.234 1.00 98.12 113 LYS A CA 1
ATOM 927 C C . LYS A 1 113 ? -5.794 11.428 1.727 1.00 98.12 113 LYS A C 1
ATOM 929 O O . LYS A 1 113 ? -6.523 12.048 2.503 1.00 98.12 113 LYS A O 1
ATOM 934 N N . LYS A 1 114 ? -6.096 11.239 0.441 1.00 98.31 114 LYS A N 1
ATOM 935 C CA . LYS A 1 114 ? -7.356 11.654 -0.179 1.00 98.31 114 LYS A CA 1
ATOM 936 C C . LYS A 1 114 ? -8.546 10.810 0.289 1.00 98.31 114 LYS A C 1
ATOM 938 O O . LYS A 1 114 ? -9.623 11.370 0.481 1.00 98.31 114 LYS A O 1
ATOM 943 N N . ALA A 1 115 ? -8.369 9.499 0.455 1.00 98.31 115 ALA A N 1
ATOM 944 C CA . ALA A 1 115 ? -9.429 8.584 0.890 1.00 98.31 115 ALA A CA 1
ATOM 945 C C . ALA A 1 115 ? -9.725 8.688 2.404 1.00 98.31 115 ALA A C 1
ATOM 947 O O . ALA A 1 115 ? -10.884 8.644 2.835 1.00 98.31 115 ALA A O 1
ATOM 948 N N . ASP A 1 116 ? -8.682 8.877 3.215 1.00 98.38 116 ASP A N 1
ATOM 949 C CA . ASP A 1 116 ? -8.751 9.108 4.656 1.00 98.38 116 ASP A CA 1
ATOM 950 C C . ASP A 1 116 ? -7.703 10.140 5.097 1.00 98.38 116 ASP A C 1
ATOM 952 O O . ASP A 1 116 ? -6.519 9.851 5.277 1.00 98.38 116 ASP A O 1
ATOM 956 N N . SER A 1 117 ? -8.161 11.368 5.335 1.00 97.25 117 SER A N 1
ATOM 957 C CA . SER A 1 117 ? -7.303 12.461 5.784 1.00 97.25 117 SER A CA 1
ATOM 958 C C . SER A 1 117 ? -7.031 12.456 7.293 1.00 97.25 117 SER A C 1
A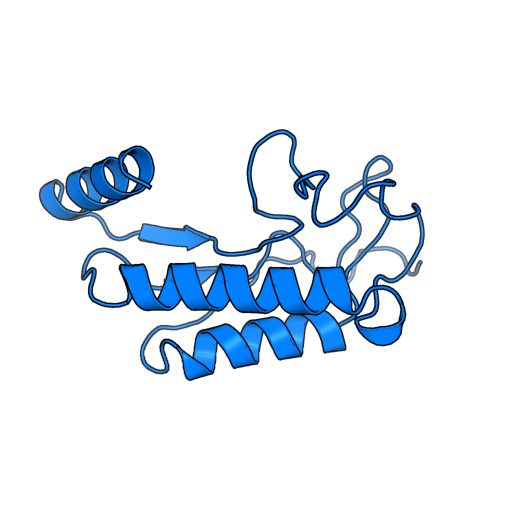TOM 960 O O . SER A 1 117 ? -6.218 13.268 7.746 1.00 97.25 117 SER A O 1
ATOM 962 N N . THR A 1 118 ? -7.713 11.600 8.064 1.00 97.12 118 THR A N 1
ATOM 963 C CA . THR A 1 118 ? -7.797 11.678 9.534 1.00 97.12 118 THR A CA 1
ATOM 964 C C . THR A 1 118 ? -6.771 10.814 10.254 1.00 97.12 118 THR A C 1
ATOM 966 O O . THR A 1 118 ? -6.267 11.220 11.300 1.00 97.12 118 THR A O 1
ATOM 969 N N . ARG A 1 119 ? -6.436 9.645 9.699 1.00 97.06 119 ARG A N 1
ATOM 970 C CA . ARG A 1 119 ? -5.487 8.712 10.312 1.00 97.06 119 ARG A CA 1
ATOM 971 C C . ARG A 1 119 ? -4.044 8.995 9.895 1.00 97.06 119 ARG A C 1
ATOM 973 O O . ARG A 1 119 ? -3.805 9.478 8.784 1.00 97.06 119 ARG A O 1
ATOM 980 N N . PRO A 1 120 ? -3.067 8.687 10.763 1.00 98.00 120 PRO A N 1
ATOM 981 C CA . PRO A 1 120 ? -1.667 8.689 10.375 1.00 98.00 120 PRO A CA 1
ATOM 982 C C . PRO A 1 120 ? -1.390 7.612 9.320 1.00 98.00 120 PRO A C 1
ATOM 984 O O . PRO A 1 120 ? -1.981 6.528 9.330 1.00 98.00 120 PRO A O 1
ATOM 987 N N . ILE A 1 121 ? -0.450 7.930 8.433 1.00 97.75 121 ILE A N 1
ATOM 988 C CA . ILE A 1 121 ? 0.117 7.004 7.456 1.00 97.75 121 ILE A CA 1
ATOM 989 C C . ILE A 1 121 ? 1.534 6.688 7.928 1.00 97.75 121 ILE A C 1
ATOM 991 O O . ILE A 1 121 ? 2.305 7.596 8.236 1.00 97.75 121 ILE A O 1
ATOM 995 N N . MET A 1 122 ? 1.846 5.404 8.034 1.00 95.12 122 MET A N 1
ATOM 996 C CA . MET A 1 122 ? 3.125 4.879 8.488 1.00 95.12 122 MET A CA 1
ATOM 997 C C . MET A 1 122 ? 3.853 4.221 7.323 1.00 95.12 122 MET A C 1
ATOM 999 O O . MET A 1 122 ? 3.228 3.642 6.441 1.00 95.12 122 MET A O 1
ATOM 1003 N N . MET A 1 123 ? 5.177 4.278 7.354 1.00 91.19 123 MET A N 1
ATOM 1004 C CA . MET A 1 123 ? 6.047 3.524 6.460 1.00 91.19 123 MET A CA 1
ATOM 1005 C C . MET A 1 123 ? 7.128 2.862 7.303 1.00 91.19 123 MET A C 1
ATOM 1007 O O . MET A 1 123 ? 7.595 3.447 8.284 1.00 91.19 123 MET A O 1
ATOM 1011 N N . ASN A 1 124 ? 7.520 1.658 6.912 1.00 87.88 124 ASN A N 1
ATOM 1012 C CA . ASN A 1 124 ? 8.731 1.011 7.390 1.00 87.88 124 ASN A CA 1
ATOM 1013 C C . ASN A 1 124 ? 9.814 1.078 6.305 1.00 87.88 124 ASN A C 1
ATOM 1015 O O . ASN A 1 124 ? 9.513 1.189 5.114 1.00 87.88 124 ASN A O 1
ATOM 1019 N N . GLY A 1 125 ? 11.060 1.100 6.754 1.00 79.44 125 GLY A N 1
ATOM 1020 C CA . GLY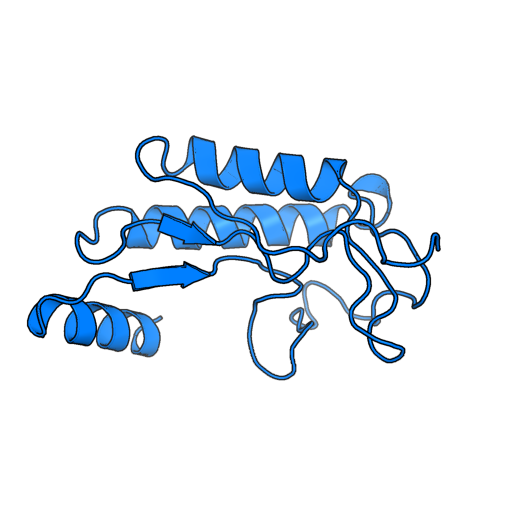 A 1 125 ? 12.235 1.408 5.955 1.00 79.44 125 GLY A CA 1
ATOM 1021 C C . GLY A 1 125 ? 13.488 0.935 6.686 1.00 79.44 125 GLY A C 1
ATOM 1022 O O . GLY A 1 125 ? 13.523 0.940 7.927 1.00 79.44 125 GLY A O 1
ATOM 1023 N N . PHE A 1 126 ? 14.550 0.636 5.945 1.00 73.06 126 PHE A N 1
ATOM 1024 C CA . PHE A 1 126 ? 15.873 0.539 6.539 1.00 73.06 126 PHE A CA 1
ATOM 1025 C C . PHE A 1 126 ? 16.392 1.956 6.833 1.00 73.06 126 PHE A C 1
ATOM 1027 O O . PHE A 1 126 ? 16.132 2.925 6.118 1.00 73.06 126 PHE A O 1
ATOM 1034 N N . LEU A 1 127 ? 17.170 2.101 7.910 1.00 57.59 127 LEU A N 1
ATOM 1035 C CA . LEU A 1 127 ?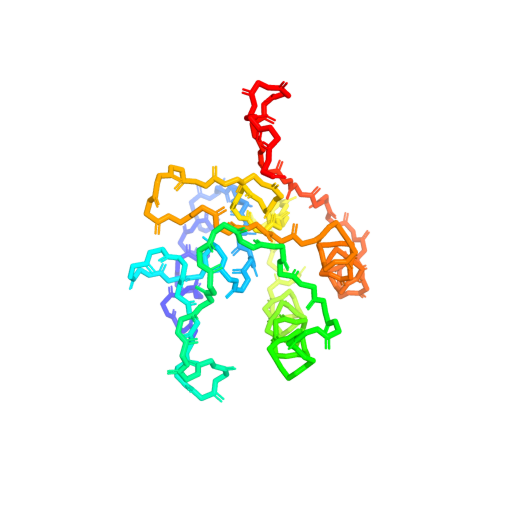 18.056 3.263 8.064 1.00 57.59 127 LEU A CA 1
ATOM 1036 C C . LEU A 1 127 ? 19.041 3.299 6.870 1.00 57.59 127 LEU A C 1
ATOM 1038 O O . LEU A 1 127 ? 19.236 2.250 6.258 1.00 57.59 127 LEU A O 1
ATOM 1042 N N . PRO A 1 128 ? 19.681 4.441 6.528 1.00 52.00 128 PRO A N 1
ATOM 1043 C CA . PRO A 1 128 ? 20.447 4.644 5.281 1.00 52.00 128 PRO A CA 1
ATOM 1044 C C . PRO A 1 128 ? 21.779 3.859 5.190 1.00 52.00 128 PRO A C 1
ATOM 1046 O O . PRO A 1 128 ? 22.818 4.385 4.800 1.00 52.00 128 PRO A O 1
ATOM 1049 N N . THR A 1 129 ? 21.766 2.585 5.564 1.00 42.34 129 THR A N 1
ATOM 1050 C CA . THR A 1 129 ? 22.815 1.586 5.368 1.00 42.34 129 THR A CA 1
ATOM 1051 C C . THR A 1 129 ? 22.537 0.674 4.168 1.00 42.34 129 THR A C 1
ATOM 1053 O O . THR A 1 129 ? 23.356 -0.195 3.876 1.00 42.34 129 THR A O 1
ATOM 1056 N N . SER A 1 130 ? 21.409 0.838 3.468 1.00 51.28 130 SER A N 1
ATOM 1057 C CA . SER A 1 130 ? 21.124 0.136 2.214 1.00 51.28 130 SER A CA 1
ATOM 1058 C C . SER A 1 130 ? 22.047 0.657 1.100 1.00 51.28 130 SER A C 1
ATOM 1060 O O . SER A 1 130 ? 22.198 1.862 0.892 1.00 51.28 130 SER A O 1
ATOM 1062 N N . LEU A 1 131 ? 22.729 -0.267 0.412 1.00 51.59 131 LEU A N 1
ATOM 1063 C CA . LEU A 1 131 ? 23.669 0.055 -0.665 1.00 51.59 131 LEU A CA 1
ATOM 1064 C C . LEU A 1 131 ? 22.958 0.838 -1.788 1.00 51.59 131 LEU A C 1
ATOM 1066 O O . LEU A 1 131 ? 21.813 0.519 -2.126 1.00 51.59 131 LEU A O 1
ATOM 1070 N N . PRO A 1 132 ? 23.613 1.840 -2.402 1.00 52.84 132 PRO A N 1
ATOM 1071 C CA . PRO A 1 132 ? 23.099 2.447 -3.620 1.00 52.84 132 PRO A CA 1
ATOM 1072 C C . PRO A 1 132 ? 23.056 1.387 -4.732 1.00 52.84 132 PRO A C 1
ATOM 1074 O O . PRO A 1 132 ? 24.071 0.762 -5.033 1.00 52.84 132 PRO A O 1
ATOM 1077 N N . VAL A 1 133 ? 21.861 1.174 -5.290 1.00 53.53 133 VAL A N 1
ATOM 1078 C CA . VAL A 1 133 ? 21.609 0.432 -6.539 1.00 53.53 133 VAL A CA 1
ATOM 1079 C C . VAL A 1 133 ? 22.025 1.287 -7.723 1.00 53.53 133 VAL A C 1
ATOM 1081 O O . VAL A 1 133 ? 21.647 2.484 -7.699 1.00 53.53 133 VAL A O 1
#

Secondary structure (DSSP, 8-state):
-HHHHHHHHHHHHTT--EEEE--SSSSSSSSSS---TTT-SSPPPTT-EE-TTT-HHHHHHHHHHHHHHHHHHTT-SSEEEEE--SSTTS-BTTTB--EE-HHHHHHHHHHHHHH-SSS-EE-----TTSPP-

Radius of gyration: 15.24 Å; chains: 1; bounding box: 39×27×39 Å

Foldseek 3Di:
DVVVVVVLVVCVVVVAADAAEQFQAQPDDPPGRDDPCVQPVDRDDAQEEDECVVRVSNLVVRLVSSLVVLLVCVVRPSYQEYEYHAQAAAADPRVRRYHYDPVSSVSSVVSNCVSPVDHYYDYDHDDPPGDDD

pLDDT: mean 89.38, std 12.22, range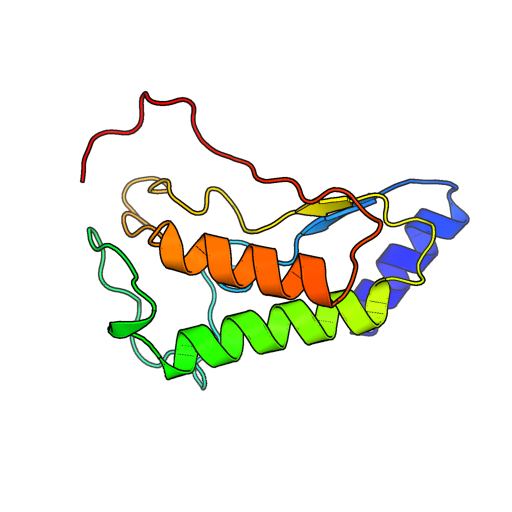 [42.34, 98.38]